Protein AF-A0AA89BGB0-F1 (afdb_monomer_lite)

Structure (mmCIF, N/CA/C/O backbone):
data_AF-A0AA89BGB0-F1
#
_entry.id   AF-A0AA89BGB0-F1
#
loop_
_atom_site.group_PDB
_atom_site.id
_atom_site.type_symbol
_atom_site.label_atom_id
_atom_site.label_alt_id
_atom_site.label_comp_id
_atom_site.label_asym_id
_atom_site.label_entity_id
_atom_site.label_seq_id
_atom_site.pdbx_PDB_ins_code
_atom_site.Cartn_x
_atom_site.Cartn_y
_atom_site.Cartn_z
_atom_site.occupancy
_atom_site.B_iso_or_equiv
_atom_site.auth_seq_id
_atom_site.auth_comp_id
_atom_site.auth_asym_id
_atom_site.auth_atom_id
_atom_site.pdbx_PDB_model_num
ATOM 1 N N . MET A 1 1 ? 16.814 -23.575 40.409 1.00 36.62 1 MET A N 1
ATOM 2 C CA . MET A 1 1 ? 17.339 -22.661 39.381 1.00 36.62 1 MET A CA 1
ATOM 3 C C . MET A 1 1 ? 16.180 -22.384 38.459 1.00 36.62 1 MET A C 1
ATOM 5 O O . MET A 1 1 ? 15.680 -23.303 37.830 1.00 36.62 1 MET A O 1
ATOM 9 N N . ASP A 1 2 ? 15.663 -21.173 38.587 1.00 38.09 2 ASP A N 1
ATOM 10 C CA . ASP A 1 2 ? 14.490 -20.655 37.899 1.00 38.09 2 ASP A CA 1
ATOM 11 C C . ASP A 1 2 ? 14.838 -20.385 36.427 1.00 38.09 2 ASP A C 1
ATOM 13 O O . ASP A 1 2 ? 15.945 -19.940 36.119 1.00 38.09 2 ASP A O 1
ATOM 17 N N . SER A 1 3 ? 13.935 -20.720 35.515 1.00 44.78 3 SER A N 1
ATOM 18 C CA . SER A 1 3 ? 14.054 -20.435 34.084 1.00 44.78 3 SER A CA 1
ATOM 19 C C . SER A 1 3 ? 12.699 -19.916 33.635 1.00 44.78 3 SER A C 1
ATOM 21 O O . SER A 1 3 ? 11.766 -20.678 33.391 1.00 44.78 3 SER A O 1
ATOM 23 N N . THR A 1 4 ? 12.597 -18.595 33.608 1.00 42.09 4 THR A N 1
ATOM 24 C CA . THR A 1 4 ? 11.435 -17.826 33.173 1.00 42.09 4 THR A CA 1
ATOM 25 C C . THR A 1 4 ? 11.025 -18.166 31.729 1.00 42.09 4 THR A C 1
ATOM 27 O O . THR A 1 4 ? 11.890 -18.457 30.897 1.00 42.09 4 THR A O 1
ATOM 30 N N . PRO A 1 5 ? 9.725 -18.096 31.377 1.00 46.19 5 PRO A N 1
ATOM 31 C CA . PRO A 1 5 ? 9.274 -18.256 29.998 1.00 46.19 5 PRO A CA 1
ATOM 32 C C . PRO A 1 5 ? 9.685 -17.031 29.173 1.00 46.19 5 PRO A C 1
ATOM 34 O O . PRO A 1 5 ? 9.533 -15.893 29.620 1.00 46.19 5 PRO A O 1
ATOM 37 N N . GLN A 1 6 ? 10.180 -17.247 27.953 1.00 45.41 6 GLN A N 1
ATOM 38 C CA . GLN A 1 6 ? 10.399 -16.164 26.996 1.00 45.41 6 GLN A CA 1
ATOM 39 C C . GLN A 1 6 ? 9.055 -15.506 26.648 1.00 45.41 6 GLN A C 1
ATOM 41 O O . GLN A 1 6 ? 8.225 -16.094 25.955 1.00 45.41 6 GLN A O 1
ATOM 46 N N . ASN A 1 7 ? 8.848 -14.271 27.109 1.00 45.69 7 ASN A N 1
ATOM 47 C CA . ASN A 1 7 ? 7.780 -13.399 26.629 1.00 45.69 7 ASN A CA 1
ATOM 48 C C . ASN A 1 7 ? 8.077 -13.005 25.173 1.00 45.69 7 ASN A C 1
ATOM 50 O O . ASN A 1 7 ? 8.784 -12.033 24.909 1.00 45.69 7 ASN A O 1
ATOM 54 N N . GLY A 1 8 ? 7.561 -13.783 24.222 1.00 47.78 8 GLY A N 1
ATOM 55 C CA . GLY A 1 8 ? 7.624 -13.487 22.793 1.00 47.78 8 GLY A CA 1
ATOM 56 C C . GLY A 1 8 ? 6.664 -12.359 22.422 1.00 47.78 8 GLY A C 1
ATOM 57 O O . GLY A 1 8 ? 5.575 -12.614 21.919 1.00 47.78 8 GLY A O 1
ATOM 58 N N . HIS A 1 9 ? 7.043 -11.110 22.686 1.00 55.38 9 HIS A N 1
ATOM 59 C CA . HIS A 1 9 ? 6.305 -9.959 22.172 1.00 55.38 9 HIS A CA 1
ATOM 60 C C . HIS A 1 9 ? 6.579 -9.828 20.670 1.00 55.38 9 HIS A C 1
ATOM 62 O O . HIS A 1 9 ? 7.648 -9.382 20.258 1.00 55.38 9 HIS A O 1
ATOM 68 N N . THR A 1 10 ? 5.626 -10.251 19.841 1.00 76.62 10 THR A N 1
ATOM 69 C CA . THR A 1 10 ? 5.647 -9.971 18.404 1.00 76.62 10 THR A CA 1
ATOM 70 C C . THR A 1 10 ? 5.405 -8.479 18.172 1.00 76.62 10 THR A C 1
ATOM 72 O O . THR A 1 10 ? 4.618 -7.848 18.881 1.00 76.62 10 THR A O 1
ATOM 75 N N . SER A 1 11 ? 6.105 -7.892 17.194 1.00 84.81 11 SER A N 1
ATOM 76 C CA . SER A 1 11 ? 5.889 -6.492 16.809 1.00 84.81 11 SER A CA 1
ATOM 77 C C . SER A 1 11 ? 4.422 -6.285 16.416 1.00 84.81 11 SER A C 1
ATOM 79 O O . SER A 1 11 ? 3.902 -7.070 15.612 1.00 84.81 11 SER A O 1
ATOM 81 N N . PRO A 1 12 ? 3.745 -5.236 16.922 1.00 87.44 12 PRO A N 1
ATOM 82 C CA . PRO A 1 12 ? 2.394 -4.923 16.477 1.00 87.44 12 PRO A CA 1
ATOM 83 C C . PRO A 1 12 ? 2.394 -4.438 15.019 1.00 87.44 12 PRO A C 1
ATOM 85 O O . PRO A 1 12 ? 1.366 -4.515 14.356 1.00 87.44 12 PRO A O 1
ATOM 88 N N . HIS A 1 13 ? 3.529 -3.969 14.494 1.00 86.81 13 HIS A N 1
ATOM 89 C CA . HIS A 1 13 ? 3.673 -3.491 13.120 1.00 86.81 13 HIS A CA 1
ATOM 90 C C . HIS A 1 13 ? 3.900 -4.653 12.150 1.00 86.81 13 HIS A C 1
ATOM 92 O O . HIS A 1 13 ? 4.639 -5.591 12.454 1.00 86.81 13 HIS A O 1
ATOM 98 N N . TRP A 1 14 ? 3.274 -4.573 10.978 1.00 87.81 14 TRP A N 1
ATOM 99 C CA . TRP A 1 14 ? 3.558 -5.470 9.864 1.00 87.81 14 TRP A CA 1
ATOM 100 C C . TRP A 1 14 ? 4.683 -4.872 9.022 1.00 87.81 14 TRP A C 1
ATOM 102 O O . TRP A 1 14 ? 4.581 -3.722 8.594 1.00 87.81 14 TRP A O 1
ATOM 112 N N . GLU A 1 15 ? 5.724 -5.657 8.762 1.00 88.31 15 GLU A N 1
ATOM 113 C CA . GLU A 1 15 ? 6.803 -5.271 7.855 1.00 88.31 15 GLU A CA 1
ATOM 114 C C . GLU A 1 15 ? 6.530 -5.800 6.450 1.00 88.31 15 GLU A C 1
ATOM 116 O O . GLU A 1 15 ? 6.260 -6.989 6.257 1.00 88.31 15 GLU A O 1
ATOM 121 N N . GLY A 1 16 ? 6.605 -4.905 5.467 1.00 84.50 16 GLY A N 1
ATOM 122 C CA . GLY A 1 16 ? 6.402 -5.234 4.067 1.00 84.50 16 GLY A CA 1
ATOM 123 C C . GLY A 1 16 ? 7.446 -6.225 3.564 1.00 84.50 16 GLY A C 1
ATOM 124 O O . GLY A 1 16 ? 8.643 -6.076 3.803 1.00 84.50 16 GLY A O 1
ATOM 125 N N . ASN A 1 17 ? 6.995 -7.237 2.826 1.00 85.50 17 ASN A N 1
ATOM 126 C CA . ASN A 1 17 ? 7.870 -8.201 2.178 1.00 85.50 17 ASN A CA 1
ATOM 127 C C . ASN A 1 17 ? 7.862 -8.003 0.655 1.00 85.50 17 ASN A C 1
ATOM 129 O O . ASN A 1 17 ? 6.919 -8.386 -0.041 1.00 85.50 17 ASN A O 1
ATOM 133 N N . CYS A 1 18 ? 8.952 -7.447 0.124 1.00 81.94 18 CYS A N 1
ATOM 134 C CA . CYS A 1 18 ? 9.102 -7.191 -1.308 1.00 81.94 18 CYS A CA 1
ATOM 135 C C . CYS A 1 18 ? 9.095 -8.462 -2.171 1.00 81.94 18 CYS A C 1
ATOM 137 O O . CYS A 1 18 ? 8.863 -8.352 -3.370 1.00 81.94 18 CYS A O 1
ATOM 139 N N . SER A 1 19 ? 9.271 -9.667 -1.607 1.00 86.25 19 SER A N 1
ATOM 140 C CA . SER A 1 19 ? 9.177 -10.921 -2.375 1.00 86.25 19 SER A CA 1
ATOM 141 C C . SER A 1 19 ? 7.776 -11.184 -2.937 1.00 86.25 19 SER A C 1
ATOM 143 O O . SER A 1 19 ? 7.605 -12.070 -3.769 1.00 86.25 19 SER A O 1
ATOM 145 N N . TYR A 1 20 ? 6.762 -10.455 -2.462 1.00 81.62 20 TYR A N 1
ATOM 146 C CA . TYR A 1 20 ? 5.414 -10.492 -3.023 1.00 81.62 20 TYR A CA 1
ATOM 147 C C . TYR A 1 20 ? 5.264 -9.631 -4.289 1.00 81.62 20 TYR A C 1
ATOM 149 O O . TYR A 1 20 ? 4.281 -9.794 -5.014 1.00 81.62 20 TYR A O 1
ATOM 157 N N . ILE A 1 21 ? 6.207 -8.723 -4.561 1.00 84.81 21 ILE A N 1
ATOM 158 C CA . ILE A 1 21 ? 6.224 -7.917 -5.783 1.00 84.81 21 ILE A CA 1
ATOM 159 C C . ILE A 1 21 ? 6.737 -8.800 -6.920 1.00 84.81 21 ILE A C 1
ATOM 161 O O . ILE A 1 21 ? 7.766 -9.461 -6.800 1.00 84.81 21 ILE A O 1
ATOM 165 N N . LYS A 1 22 ? 5.993 -8.817 -8.023 1.00 84.69 22 LYS A N 1
ATOM 166 C CA . LYS A 1 22 ? 6.365 -9.530 -9.248 1.00 84.69 22 LYS A CA 1
ATOM 167 C C . LYS A 1 22 ? 6.836 -8.531 -10.297 1.00 84.69 22 LYS A C 1
ATOM 169 O O . LYS A 1 22 ? 6.496 -7.350 -10.213 1.00 84.69 22 LYS A O 1
ATOM 174 N N . ASP A 1 23 ? 7.569 -9.027 -11.290 1.00 80.19 23 ASP A N 1
ATOM 175 C CA . ASP A 1 23 ? 7.951 -8.238 -12.460 1.00 80.19 23 ASP A CA 1
ATOM 176 C C . ASP A 1 23 ? 6.724 -7.601 -13.123 1.00 80.19 23 ASP A C 1
ATOM 178 O O . ASP A 1 23 ? 5.601 -8.117 -13.031 1.00 80.19 23 ASP A O 1
ATOM 182 N N . SER A 1 24 ? 6.944 -6.467 -13.790 1.00 83.62 24 SER A N 1
ATOM 183 C CA . SER A 1 24 ? 5.881 -5.779 -14.515 1.00 83.62 24 SER A CA 1
ATOM 184 C C . SER A 1 24 ? 5.243 -6.707 -15.542 1.00 83.62 24 SER A C 1
ATOM 186 O O . SER A 1 24 ? 5.931 -7.479 -16.213 1.00 83.62 24 SER A O 1
ATOM 188 N N . ASP A 1 25 ? 3.925 -6.607 -15.683 1.00 83.38 25 ASP A N 1
ATOM 189 C CA . ASP A 1 25 ? 3.209 -7.388 -16.682 1.00 83.38 25 ASP A CA 1
ATOM 190 C C . ASP A 1 25 ? 3.538 -6.919 -18.112 1.00 83.38 25 ASP A C 1
ATOM 192 O O . ASP A 1 25 ? 4.273 -5.954 -18.329 1.00 83.38 25 ASP A O 1
ATOM 196 N N . ALA A 1 26 ? 2.982 -7.603 -19.115 1.00 83.38 26 ALA A N 1
ATOM 197 C CA . ALA A 1 26 ? 3.228 -7.282 -20.522 1.00 83.38 26 ALA A CA 1
ATOM 198 C C . ALA A 1 26 ? 2.827 -5.843 -20.915 1.00 83.38 26 ALA A C 1
ATOM 200 O O . ALA A 1 26 ? 3.266 -5.359 -21.955 1.00 83.38 26 ALA A O 1
ATOM 201 N N . SER A 1 27 ? 2.004 -5.164 -20.106 1.00 84.62 27 SER A N 1
ATOM 202 C CA . SER A 1 27 ? 1.625 -3.764 -20.317 1.00 84.62 27 SER A CA 1
ATOM 203 C C . SER A 1 27 ? 2.598 -2.768 -19.676 1.00 84.62 27 SER A C 1
ATOM 205 O O . SER A 1 27 ? 2.440 -1.565 -19.855 1.00 84.62 27 SER A O 1
ATOM 207 N N . GLY A 1 28 ? 3.609 -3.251 -18.945 1.00 84.44 28 GLY A N 1
ATOM 208 C CA . GLY A 1 28 ? 4.528 -2.434 -18.154 1.00 84.44 28 GLY A CA 1
ATOM 209 C C . GLY A 1 28 ? 3.959 -2.030 -16.791 1.00 84.44 28 GLY A C 1
ATOM 210 O O . GLY A 1 28 ? 4.628 -1.323 -16.039 1.00 84.44 28 GLY A O 1
ATOM 211 N N . SER A 1 29 ? 2.748 -2.478 -16.444 1.00 86.25 29 SER A N 1
ATOM 212 C CA . SER A 1 29 ? 2.140 -2.202 -15.146 1.00 86.25 29 SER A CA 1
ATOM 213 C C . SER A 1 29 ? 2.745 -3.078 -14.052 1.00 86.25 29 SER A C 1
ATOM 215 O O . SER A 1 29 ? 2.911 -4.289 -14.206 1.00 86.25 29 SER A O 1
ATOM 217 N N . CYS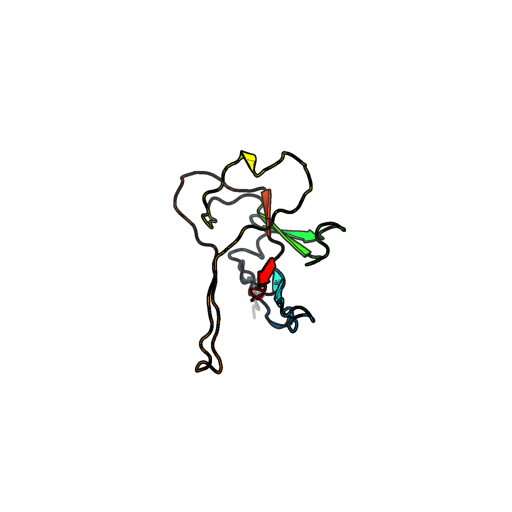 A 1 30 ? 3.031 -2.462 -12.908 1.00 86.31 30 CYS A N 1
ATOM 218 C CA . CYS A 1 30 ? 3.550 -3.123 -11.717 1.00 86.31 30 CYS A CA 1
ATOM 219 C C . CYS A 1 30 ? 2.490 -3.139 -10.608 1.00 86.31 30 CYS A C 1
ATOM 221 O O . CYS A 1 30 ? 1.746 -2.171 -10.418 1.00 86.31 30 CYS A O 1
ATOM 223 N N . ARG A 1 31 ? 2.417 -4.252 -9.872 1.00 87.31 31 ARG A N 1
ATOM 224 C CA . ARG A 1 31 ? 1.490 -4.449 -8.751 1.00 87.31 31 ARG A CA 1
ATOM 225 C C . ARG A 1 31 ? 2.272 -4.699 -7.471 1.00 87.31 31 ARG A C 1
ATOM 227 O O . ARG A 1 31 ? 3.079 -5.621 -7.399 1.00 87.31 31 ARG A O 1
ATOM 234 N N . ILE A 1 32 ? 1.965 -3.911 -6.451 1.00 88.75 32 ILE A N 1
ATOM 235 C CA . ILE A 1 32 ? 2.545 -4.010 -5.116 1.00 88.75 32 ILE A CA 1
ATOM 236 C C . ILE A 1 32 ? 1.416 -4.452 -4.176 1.00 88.75 32 ILE A C 1
ATOM 238 O O . ILE A 1 32 ? 0.582 -3.62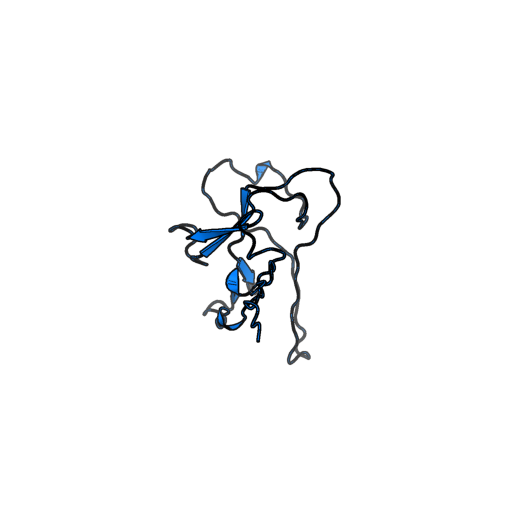5 -3.802 1.00 88.75 32 ILE A O 1
ATOM 242 N N . PRO A 1 33 ? 1.307 -5.750 -3.846 1.00 88.81 33 PRO A N 1
ATOM 243 C CA . PRO A 1 33 ? 0.243 -6.240 -2.974 1.00 88.81 33 PRO A CA 1
ATOM 244 C C . PRO A 1 33 ? 0.417 -5.722 -1.548 1.00 88.81 33 PRO A C 1
ATOM 246 O O . PRO A 1 33 ? 1.528 -5.412 -1.125 1.00 88.81 33 PRO A O 1
ATOM 249 N N . VAL A 1 34 ? -0.669 -5.696 -0.774 1.00 88.56 34 VAL A N 1
ATOM 250 C CA . VAL A 1 34 ? -0.663 -5.213 0.618 1.00 88.56 34 VAL A CA 1
ATOM 251 C C . VAL A 1 34 ? 0.399 -5.885 1.508 1.00 88.56 34 VAL A C 1
ATOM 253 O O . VAL A 1 34 ? 0.955 -5.239 2.389 1.00 88.56 34 VAL A O 1
ATOM 256 N N . ARG A 1 35 ? 0.770 -7.145 1.240 1.00 89.50 35 ARG A N 1
ATOM 257 C CA . ARG A 1 35 ? 1.844 -7.864 1.956 1.00 89.50 35 ARG A CA 1
ATOM 258 C C . ARG A 1 35 ? 3.240 -7.292 1.721 1.00 89.50 35 ARG A C 1
ATOM 260 O O . ARG A 1 35 ? 4.116 -7.493 2.557 1.00 89.50 35 ARG A O 1
ATOM 267 N N . ALA A 1 36 ? 3.443 -6.584 0.614 1.00 89.12 36 ALA A N 1
ATOM 268 C CA . ALA A 1 36 ? 4.687 -5.890 0.307 1.00 89.12 36 ALA A CA 1
ATOM 269 C C . ALA A 1 36 ? 4.775 -4.498 0.954 1.00 89.12 36 ALA A C 1
ATOM 271 O O . ALA A 1 36 ? 5.817 -3.858 0.862 1.00 89.12 36 ALA A O 1
ATOM 272 N N . LEU A 1 37 ? 3.712 -4.027 1.611 1.00 88.81 37 LEU A N 1
ATOM 273 C CA . LEU A 1 37 ? 3.667 -2.725 2.273 1.00 88.81 37 LEU A CA 1
ATOM 274 C C . LEU A 1 37 ? 3.923 -2.891 3.771 1.00 88.81 37 LEU A C 1
ATOM 276 O O . LEU A 1 37 ? 3.386 -3.817 4.373 1.00 88.81 37 LEU A O 1
ATOM 280 N N . SER A 1 38 ? 4.692 -1.990 4.385 1.00 87.88 38 SER A N 1
ATOM 281 C CA . SER A 1 38 ? 4.757 -1.903 5.850 1.00 87.88 38 SER A CA 1
ATOM 282 C C . SER A 1 38 ? 3.518 -1.180 6.379 1.00 87.88 38 SER A C 1
ATOM 284 O O . SER A 1 38 ? 3.106 -0.152 5.840 1.00 87.88 38 SER A O 1
ATOM 286 N N . ILE A 1 39 ? 2.903 -1.728 7.428 1.00 87.38 39 ILE A N 1
ATOM 287 C CA . ILE A 1 39 ? 1.649 -1.228 7.997 1.00 87.38 39 ILE A CA 1
ATOM 288 C C . ILE A 1 39 ? 1.818 -1.060 9.500 1.00 87.38 39 ILE A C 1
ATOM 290 O O . ILE A 1 39 ? 2.021 -2.024 10.250 1.00 87.38 39 ILE A O 1
ATOM 294 N N . THR A 1 40 ? 1.664 0.178 9.956 1.00 85.44 40 THR A N 1
ATOM 295 C CA . THR A 1 40 ? 1.657 0.499 11.379 1.00 85.44 40 THR A CA 1
ATOM 296 C C . THR A 1 40 ? 0.523 -0.239 12.077 1.00 85.44 40 THR A C 1
ATOM 298 O O . THR A 1 40 ? -0.637 -0.148 11.676 1.00 85.44 40 THR A O 1
ATOM 301 N N . TRP A 1 41 ? 0.882 -0.994 13.114 1.00 87.25 41 TRP A N 1
ATOM 302 C CA . TRP A 1 41 ? -0.024 -1.880 13.843 1.00 87.25 41 TRP A CA 1
ATOM 303 C C . TRP A 1 41 ? -0.719 -2.954 12.985 1.00 87.25 41 TRP A C 1
ATOM 305 O O . TRP A 1 41 ? -1.739 -3.495 13.395 1.00 87.25 41 TRP A O 1
ATOM 315 N N . GLY A 1 42 ? -0.184 -3.296 11.805 1.00 85.25 42 GLY A N 1
ATOM 316 C CA . GLY A 1 42 ? -0.801 -4.259 10.881 1.00 85.25 42 GLY A CA 1
ATOM 317 C C . GLY A 1 42 ? -0.946 -5.696 11.411 1.00 85.25 42 GLY A C 1
ATOM 318 O O . GLY A 1 42 ? -1.716 -6.473 10.846 1.00 85.25 42 GLY A O 1
ATOM 319 N N . ASN A 1 43 ? -0.244 -6.053 12.493 1.00 88.69 43 ASN A N 1
ATOM 320 C CA . ASN A 1 43 ? -0.414 -7.330 13.200 1.00 88.69 43 ASN A CA 1
ATOM 321 C C . ASN A 1 43 ? -1.429 -7.253 14.345 1.00 88.69 43 ASN A C 1
ATOM 323 O O . ASN A 1 43 ? -1.723 -8.274 14.965 1.00 88.69 43 ASN A O 1
ATOM 327 N N . ASP A 1 44 ? -1.935 -6.063 14.663 1.00 88.31 44 ASP A N 1
ATOM 328 C CA . ASP A 1 44 ? -2.860 -5.851 15.763 1.00 88.31 44 ASP A CA 1
ATOM 329 C C . ASP A 1 44 ? -4.315 -5.911 15.260 1.00 88.31 44 ASP A C 1
ATOM 331 O O . ASP A 1 44 ? -4.790 -4.972 14.605 1.00 88.31 44 ASP A O 1
ATOM 335 N N . PRO A 1 45 ? -5.057 -6.989 15.585 1.00 88.06 45 PRO A N 1
ATOM 336 C CA . PRO A 1 45 ? -6.416 -7.196 15.096 1.00 88.06 45 PRO A CA 1
ATOM 337 C C . PRO A 1 45 ? -7.418 -6.157 15.611 1.00 88.06 45 PRO A C 1
ATOM 339 O O . PRO A 1 45 ? -8.535 -6.088 15.105 1.00 88.06 45 PRO A O 1
ATOM 342 N N . ARG A 1 46 ? -7.042 -5.339 16.606 1.00 86.12 46 ARG A N 1
ATOM 343 C CA . ARG A 1 46 ? -7.867 -4.215 17.071 1.00 86.12 46 ARG A CA 1
ATOM 344 C C . ARG A 1 46 ? -7.983 -3.115 16.017 1.00 86.12 46 ARG A C 1
ATOM 346 O O . ARG A 1 46 ? -8.986 -2.409 15.996 1.00 86.12 46 ARG A O 1
ATOM 353 N N . TYR A 1 47 ? -6.972 -2.973 15.161 1.00 83.81 47 TYR A N 1
ATOM 354 C CA . TYR A 1 47 ? -6.891 -1.906 14.163 1.00 83.81 47 TYR A CA 1
ATOM 355 C C . TYR A 1 47 ? -7.054 -2.437 12.741 1.00 83.81 47 TYR A C 1
ATOM 357 O O . TYR A 1 47 ? -7.766 -1.829 11.940 1.00 83.81 47 TYR A O 1
ATOM 365 N N . TRP A 1 48 ? -6.440 -3.584 12.440 1.00 87.75 48 TRP A N 1
ATOM 366 C CA . TRP A 1 48 ? -6.387 -4.146 11.095 1.00 87.75 48 TRP A CA 1
ATOM 367 C C . TRP A 1 48 ? -6.856 -5.592 11.063 1.00 87.75 48 TRP A C 1
ATOM 369 O O . TRP A 1 48 ? -6.414 -6.422 11.850 1.00 87.75 48 TRP A O 1
ATOM 379 N N . GLN A 1 49 ? -7.704 -5.920 10.096 1.00 90.00 49 GLN A N 1
ATOM 380 C CA . GLN A 1 49 ? -8.124 -7.289 9.836 1.00 90.00 49 GLN A CA 1
ATOM 381 C C . GLN A 1 49 ? -7.737 -7.687 8.416 1.00 90.00 49 GLN A C 1
ATOM 383 O O . GLN A 1 49 ? -8.208 -7.091 7.450 1.00 90.00 49 GLN A O 1
ATOM 388 N N . TRP A 1 50 ? -6.923 -8.729 8.279 1.00 89.81 50 TRP A N 1
ATOM 389 C CA . TRP A 1 50 ? -6.632 -9.326 6.978 1.00 89.81 50 TRP A CA 1
ATOM 390 C C . TRP A 1 50 ? -7.891 -9.968 6.396 1.00 89.81 50 TRP A C 1
ATOM 392 O O . TRP A 1 50 ? -8.608 -10.689 7.092 1.00 89.81 50 TRP A O 1
ATOM 402 N N . VAL A 1 51 ? -8.159 -9.694 5.122 1.00 89.19 51 VAL A N 1
ATOM 403 C CA . VAL A 1 51 ? -9.364 -10.142 4.422 1.00 89.19 51 VAL A CA 1
ATOM 404 C C . VAL A 1 51 ? -9.007 -10.744 3.069 1.00 89.19 51 VAL A C 1
ATOM 406 O O . VAL A 1 51 ? -8.158 -10.231 2.340 1.00 89.19 51 VAL A O 1
ATOM 409 N N . THR A 1 52 ? -9.689 -11.826 2.708 1.00 87.75 52 THR A N 1
ATOM 410 C CA . THR A 1 52 ? -9.662 -12.355 1.343 1.00 87.75 52 THR A CA 1
ATOM 411 C C . THR A 1 52 ? -10.577 -11.509 0.470 1.00 87.75 52 THR A C 1
ATOM 413 O O . THR A 1 52 ? -11.718 -11.233 0.846 1.00 87.75 52 THR A O 1
ATOM 416 N N . LEU A 1 53 ? -10.085 -11.087 -0.691 1.00 83.38 53 LEU A N 1
ATOM 417 C CA . LEU A 1 53 ? -10.866 -10.296 -1.635 1.00 83.38 53 LEU A CA 1
ATOM 418 C C . LEU A 1 53 ? -11.508 -11.230 -2.672 1.00 83.38 53 LEU A C 1
ATOM 420 O O . LEU A 1 53 ? -10.851 -12.135 -3.180 1.00 83.38 53 LEU A O 1
ATOM 424 N N . GLY A 1 54 ? -12.799 -11.028 -2.958 1.00 75.31 54 GLY A N 1
ATOM 425 C CA . GLY A 1 54 ? -13.561 -11.826 -3.930 1.00 75.31 54 GLY A CA 1
ATOM 426 C C . GLY A 1 54 ? -13.198 -11.542 -5.396 1.00 75.31 54 GLY A C 1
ATOM 427 O O . GLY A 1 54 ? -12.215 -10.857 -5.679 1.00 75.31 54 GLY A O 1
ATOM 428 N N . GLU A 1 55 ? -14.022 -12.032 -6.333 1.00 60.97 55 GLU A N 1
ATOM 429 C CA . GLU A 1 55 ? -13.789 -11.954 -7.792 1.00 60.97 55 GLU A CA 1
ATOM 430 C C . GLU A 1 55 ? -13.536 -10.521 -8.316 1.00 60.97 55 GLU A C 1
ATOM 432 O O . GLU A 1 55 ? -12.722 -10.312 -9.216 1.00 60.97 55 GLU A O 1
ATOM 437 N N . ASP A 1 56 ? -14.119 -9.507 -7.676 1.00 58.25 56 ASP A N 1
ATOM 438 C CA . ASP A 1 56 ? -13.917 -8.100 -8.041 1.00 58.25 56 ASP A CA 1
ATOM 439 C C . ASP A 1 56 ? -12.597 -7.502 -7.497 1.00 58.25 56 ASP A C 1
ATOM 441 O O . ASP A 1 56 ? -12.139 -6.468 -7.976 1.00 58.25 56 ASP A O 1
ATOM 445 N N . GLY A 1 57 ? -11.956 -8.148 -6.511 1.00 55.94 57 GLY A N 1
ATOM 446 C CA . GLY A 1 57 ? -10.651 -7.779 -5.927 1.00 55.94 57 GLY A CA 1
ATOM 447 C C . GLY A 1 57 ? -9.484 -8.662 -6.398 1.00 55.94 57 GLY A C 1
ATOM 448 O O . GLY A 1 57 ? -8.390 -8.643 -5.824 1.00 55.94 57 GLY A O 1
ATOM 449 N N . THR A 1 58 ? -9.720 -9.434 -7.459 1.00 56.62 58 THR A N 1
ATOM 450 C CA . THR A 1 58 ? -8.842 -10.472 -8.033 1.00 56.62 58 THR A CA 1
ATOM 451 C C . THR A 1 58 ? -7.439 -10.026 -8.404 1.00 56.62 58 THR A C 1
ATOM 453 O O . THR A 1 58 ? -6.546 -10.863 -8.501 1.00 56.62 58 THR A O 1
ATOM 456 N N . GLN A 1 59 ? -7.204 -8.727 -8.589 1.00 68.62 59 GLN A N 1
ATOM 457 C CA . GLN A 1 59 ? -5.868 -8.240 -8.939 1.00 68.62 59 GLN A CA 1
ATOM 458 C C . GLN A 1 59 ? -4.859 -8.406 -7.795 1.00 68.62 59 GLN A C 1
ATOM 460 O O . GLN A 1 59 ? -3.660 -8.479 -8.063 1.00 68.62 59 GLN A O 1
ATOM 465 N N . PHE A 1 60 ? -5.334 -8.492 -6.548 1.00 78.00 60 PHE A N 1
ATOM 466 C CA . PHE A 1 60 ? -4.489 -8.671 -5.365 1.00 78.00 60 PHE A CA 1
ATOM 467 C C . PHE A 1 60 ? -4.855 -9.912 -4.540 1.00 78.00 60 PHE A C 1
ATOM 469 O O . PHE A 1 60 ? -3.976 -10.463 -3.884 1.00 78.00 60 PHE A O 1
ATOM 476 N N . GLY A 1 61 ? -6.113 -10.378 -4.580 1.00 81.88 61 GLY A N 1
ATOM 477 C CA . GLY A 1 61 ? -6.590 -11.596 -3.895 1.00 81.88 61 GLY A CA 1
ATOM 478 C C . GLY A 1 61 ? -6.674 -11.495 -2.364 1.00 81.88 61 GLY A C 1
ATOM 479 O O . GLY A 1 61 ? -7.502 -12.150 -1.734 1.00 81.88 61 GLY A O 1
ATOM 480 N N . GLU A 1 62 ? -5.876 -10.622 -1.762 1.00 87.19 62 GLU A N 1
ATOM 481 C CA . GLU A 1 62 ? -5.852 -10.334 -0.336 1.00 87.19 62 GLU A CA 1
ATOM 482 C C . GLU A 1 62 ? -5.796 -8.820 -0.109 1.00 87.19 62 GLU A C 1
ATOM 484 O O . GLU A 1 62 ? -5.243 -8.066 -0.912 1.00 87.19 62 GLU A O 1
ATOM 489 N N . GLY A 1 63 ? -6.392 -8.379 0.992 1.00 87.50 63 GLY A N 1
ATOM 490 C CA . GLY A 1 63 ? -6.352 -7.008 1.464 1.00 87.50 63 GLY A CA 1
ATOM 491 C C . GLY A 1 63 ? -6.304 -6.957 2.985 1.00 87.50 63 GLY A C 1
ATOM 492 O O . GLY A 1 63 ? -6.329 -7.978 3.675 1.00 87.50 63 GLY A O 1
ATOM 493 N N . THR A 1 64 ? -6.283 -5.747 3.520 1.00 86.75 64 THR A N 1
ATOM 494 C CA . THR A 1 64 ? -6.456 -5.496 4.950 1.00 86.75 64 THR A CA 1
ATOM 495 C C . THR A 1 64 ? -7.516 -4.426 5.160 1.00 86.75 64 THR A C 1
ATOM 497 O O . THR A 1 64 ? -7.555 -3.413 4.456 1.00 86.75 64 THR A O 1
ATOM 500 N N . MET A 1 65 ? -8.428 -4.687 6.088 1.00 85.81 65 MET A N 1
ATOM 501 C CA . MET A 1 65 ? -9.530 -3.812 6.447 1.00 85.81 65 MET A CA 1
ATOM 502 C C . MET A 1 65 ? -9.191 -3.062 7.726 1.00 85.81 65 MET A C 1
ATOM 504 O O . MET A 1 65 ? -8.879 -3.663 8.754 1.00 85.81 65 MET A O 1
ATOM 508 N N . LEU A 1 66 ? -9.318 -1.744 7.662 1.00 83.50 66 LEU A N 1
ATOM 509 C CA . LEU A 1 66 ? -9.218 -0.869 8.812 1.00 83.50 66 LEU A CA 1
ATOM 510 C C . LEU A 1 66 ? -10.506 -0.958 9.636 1.00 83.50 66 LEU A C 1
ATOM 512 O O . LEU A 1 66 ? -11.560 -0.503 9.183 1.00 83.50 66 LEU A O 1
ATOM 516 N N . GLN A 1 67 ? -10.422 -1.533 10.835 1.00 79.44 67 GLN A N 1
ATOM 517 C CA . GLN A 1 67 ? -11.570 -1.705 11.727 1.00 79.44 67 GLN A CA 1
ATOM 518 C C . GLN A 1 67 ? -11.974 -0.356 12.323 1.00 79.44 67 GLN A C 1
ATOM 520 O O . GLN A 1 67 ? -12.979 0.234 11.926 1.00 79.44 67 GLN A O 1
ATOM 525 N N . GLN A 1 68 ? -11.157 0.166 13.236 1.00 63.88 68 GLN A N 1
ATOM 526 C CA . GLN A 1 68 ? -11.337 1.475 13.852 1.00 63.88 68 GLN A CA 1
ATOM 527 C C . GLN A 1 68 ? -9.974 2.012 14.268 1.00 63.88 68 GLN A C 1
ATOM 529 O O . GLN A 1 68 ? -9.265 1.367 15.035 1.00 63.88 68 GLN A O 1
ATOM 534 N N . VAL A 1 69 ? -9.616 3.204 13.802 1.00 62.16 69 VAL A N 1
ATOM 535 C CA . VAL A 1 69 ? -8.430 3.918 14.287 1.00 62.16 69 VAL A CA 1
ATOM 536 C C . VAL A 1 69 ? -8.752 5.390 14.492 1.00 62.16 69 VAL A C 1
ATOM 538 O O . VAL A 1 69 ? -9.560 5.981 13.771 1.00 62.16 69 VAL A O 1
ATOM 541 N N . ASN A 1 70 ? -8.059 5.986 15.456 1.00 52.06 70 ASN A N 1
ATOM 542 C CA . ASN A 1 70 ? -7.945 7.437 15.576 1.00 52.06 70 ASN A CA 1
ATOM 543 C C . ASN A 1 70 ? -6.870 8.022 14.652 1.00 52.06 70 ASN A C 1
ATOM 545 O O . ASN A 1 70 ? -6.691 9.229 14.657 1.00 52.06 70 ASN A O 1
ATOM 549 N N . TRP A 1 71 ? -6.160 7.187 13.879 1.00 55.59 71 TRP A N 1
ATOM 550 C CA . TRP A 1 71 ? -4.971 7.599 13.135 1.00 55.59 71 TRP A CA 1
ATOM 551 C C . TRP A 1 71 ? -4.825 6.884 11.770 1.00 55.59 71 TRP A C 1
ATOM 553 O O . TRP A 1 71 ? -4.528 5.692 11.749 1.00 55.59 71 TRP A O 1
ATOM 563 N N . ILE A 1 72 ? -5.047 7.595 10.642 1.00 46.25 72 ILE A N 1
ATOM 564 C CA . ILE A 1 72 ? -4.650 7.236 9.246 1.00 46.25 72 ILE A CA 1
ATOM 565 C C . ILE A 1 72 ? -4.885 8.430 8.272 1.00 46.25 72 ILE A C 1
ATOM 567 O O . ILE A 1 72 ? -5.896 9.120 8.440 1.00 46.25 72 ILE A O 1
ATOM 571 N N . GLU A 1 73 ? -4.072 8.686 7.222 1.00 48.03 73 GLU A N 1
ATOM 572 C CA . GLU A 1 73 ? -4.501 9.537 6.067 1.00 48.03 73 GLU A CA 1
ATOM 573 C C . GLU A 1 73 ? -3.719 9.385 4.732 1.00 48.03 73 GLU A C 1
ATOM 575 O O . GLU A 1 73 ? -2.527 9.158 4.707 1.00 48.03 73 GLU A O 1
ATOM 580 N N . VAL A 1 74 ? -4.415 9.566 3.598 1.00 40.44 74 VAL A N 1
ATOM 581 C CA . VAL A 1 74 ? -3.946 10.194 2.336 1.00 40.44 74 VAL A CA 1
ATOM 582 C C . VAL A 1 74 ? -5.035 11.181 1.913 1.00 40.44 74 VAL A C 1
ATOM 584 O O . VAL A 1 74 ? -6.217 10.849 2.037 1.00 40.44 74 VAL A O 1
ATOM 587 N N . THR A 1 75 ? -4.683 12.364 1.401 1.00 31.77 75 THR A N 1
ATOM 588 C CA . THR A 1 75 ? -5.651 13.363 0.915 1.00 31.77 75 THR A CA 1
ATOM 589 C C . THR A 1 75 ? -5.653 13.511 -0.607 1.00 31.77 75 THR A C 1
ATOM 591 O O . THR A 1 75 ? -4.625 13.668 -1.255 1.00 31.77 75 THR A O 1
ATOM 594 N N . GLY A 1 76 ? -6.864 13.526 -1.167 1.00 37.19 76 GLY A N 1
ATOM 595 C CA . GLY A 1 76 ? -7.185 13.920 -2.535 1.00 37.19 76 GLY A CA 1
ATOM 596 C C . GLY A 1 76 ? -8.609 14.475 -2.549 1.00 37.19 76 GLY A C 1
ATOM 597 O O . GLY A 1 76 ? -9.499 13.925 -1.898 1.00 37.19 76 GLY A O 1
ATOM 598 N N . LYS A 1 77 ? -8.836 15.604 -3.227 1.00 33.28 77 LYS A N 1
ATOM 599 C CA . LYS A 1 77 ? -10.154 16.251 -3.284 1.00 33.28 77 LYS A CA 1
ATOM 600 C C . LYS A 1 77 ? -10.836 15.844 -4.586 1.00 33.28 77 LYS A C 1
ATOM 602 O O . LYS A 1 77 ? -10.364 16.199 -5.661 1.00 33.28 77 LYS A O 1
ATOM 607 N N . MET A 1 78 ? -11.933 15.101 -4.484 1.00 41.94 78 MET A N 1
ATOM 608 C CA . MET A 1 78 ? -12.755 14.699 -5.627 1.00 41.94 78 MET A CA 1
ATOM 609 C C . MET A 1 78 ? -14.218 15.057 -5.382 1.00 41.94 78 MET A C 1
ATOM 611 O O . MET A 1 78 ? -14.669 15.117 -4.237 1.00 41.94 78 MET A O 1
ATOM 615 N N . ASP A 1 79 ? -14.958 15.299 -6.458 1.00 43.66 79 ASP A N 1
ATOM 616 C CA . ASP A 1 79 ? -16.396 15.524 -6.376 1.00 43.66 79 ASP A CA 1
ATOM 617 C C . ASP A 1 79 ? -17.113 14.209 -6.014 1.00 43.66 79 ASP A C 1
ATOM 619 O O . ASP A 1 79 ? -16.867 13.165 -6.623 1.00 43.66 79 ASP A O 1
ATOM 623 N N . LEU A 1 80 ? -18.004 14.246 -5.017 1.00 45.84 80 LEU A N 1
ATOM 624 C CA . LEU A 1 80 ? -18.782 13.081 -4.582 1.00 45.84 80 LEU A CA 1
ATOM 625 C C . LEU A 1 80 ? -19.734 12.564 -5.669 1.00 45.84 80 LEU A C 1
ATOM 627 O O . LEU A 1 80 ? -20.130 11.402 -5.616 1.00 45.84 80 LEU A O 1
ATOM 631 N N . SER A 1 81 ? -20.069 13.379 -6.672 1.00 54.34 81 SER A N 1
ATOM 632 C CA . SER A 1 81 ? -20.827 12.949 -7.853 1.00 54.34 81 SER A CA 1
ATOM 633 C C . SER A 1 81 ? -20.092 11.906 -8.707 1.00 54.34 81 SER A C 1
ATOM 635 O O . SER A 1 81 ? -20.737 11.191 -9.470 1.00 54.34 81 SER A O 1
ATOM 637 N N . LEU A 1 82 ? -18.771 11.749 -8.538 1.00 52.34 82 LEU A N 1
ATOM 638 C CA . LEU A 1 82 ? -17.978 10.689 -9.177 1.00 52.34 82 LEU A CA 1
ATOM 639 C C . LEU A 1 82 ? -18.156 9.320 -8.491 1.00 52.34 82 LEU A C 1
ATOM 641 O O . LEU A 1 82 ? -17.904 8.273 -9.097 1.00 52.34 82 LEU A O 1
ATOM 645 N N . PHE A 1 83 ? -18.625 9.305 -7.239 1.00 55.22 83 PHE A N 1
ATOM 646 C CA . PHE A 1 83 ? -19.129 8.095 -6.601 1.00 55.22 83 PHE A CA 1
ATOM 647 C C . PHE A 1 83 ? -20.587 7.893 -7.018 1.00 55.22 83 PHE A C 1
ATOM 649 O O . PHE A 1 83 ? -21.521 8.229 -6.289 1.00 55.22 83 PHE A O 1
ATOM 656 N N . GLU A 1 84 ? -20.809 7.268 -8.177 1.00 55.06 84 GLU A N 1
ATOM 657 C CA . GLU A 1 84 ? -22.049 6.509 -8.346 1.00 55.06 84 GLU A CA 1
ATOM 658 C C . GLU A 1 84 ? -22.169 5.565 -7.139 1.00 55.06 84 GLU A C 1
ATOM 660 O O . GLU A 1 84 ? -21.248 4.787 -6.871 1.00 55.06 84 GLU A O 1
ATOM 665 N N . LYS A 1 85 ? -23.289 5.634 -6.407 1.00 52.06 85 LYS A N 1
ATOM 666 C CA . LYS A 1 85 ? -23.610 4.750 -5.273 1.00 52.06 85 LYS A CA 1
ATOM 667 C C . LYS A 1 85 ? -23.912 3.330 -5.760 1.00 52.06 85 LYS A C 1
ATOM 669 O O . LYS A 1 85 ? -24.991 2.798 -5.518 1.00 52.06 85 LYS A O 1
ATOM 674 N N . ARG A 1 86 ? -22.978 2.721 -6.484 1.00 55.81 86 ARG A N 1
ATOM 675 C CA . ARG A 1 86 ? -22.990 1.291 -6.762 1.00 55.81 86 ARG A CA 1
ATOM 676 C C . ARG A 1 86 ? -22.239 0.624 -5.616 1.00 55.81 86 ARG A C 1
ATOM 678 O O . ARG A 1 86 ? -21.015 0.755 -5.557 1.00 55.81 86 ARG A O 1
ATOM 685 N N . PRO A 1 87 ? -22.943 -0.008 -4.662 1.00 57.97 87 PRO A N 1
ATOM 686 C CA . PRO A 1 87 ? -22.270 -0.797 -3.643 1.00 57.97 87 PRO A CA 1
ATOM 687 C C . PRO A 1 87 ? -21.413 -1.875 -4.321 1.00 57.97 87 PRO A C 1
ATOM 689 O O . PRO A 1 87 ? -21.770 -2.368 -5.390 1.00 57.97 87 PRO A O 1
ATOM 692 N N . ASN A 1 88 ? -20.295 -2.233 -3.687 1.00 60.97 88 ASN A N 1
ATOM 693 C CA . ASN A 1 88 ? -19.404 -3.326 -4.100 1.00 60.97 88 ASN A CA 1
ATOM 694 C C . ASN A 1 88 ? -18.599 -3.101 -5.396 1.00 60.97 88 ASN A C 1
ATOM 696 O O . ASN A 1 88 ? -18.149 -4.064 -6.002 1.00 60.97 88 ASN A O 1
ATOM 700 N N . VAL A 1 89 ? -18.370 -1.851 -5.819 1.00 69.62 89 VAL A N 1
ATOM 701 C CA . VAL A 1 89 ? -17.481 -1.548 -6.958 1.00 69.62 89 VAL A CA 1
ATOM 702 C C . VAL A 1 89 ? -16.171 -0.938 -6.465 1.00 69.62 89 VAL A C 1
ATOM 704 O O . VAL A 1 89 ? -16.182 0.105 -5.810 1.00 69.62 89 VAL A O 1
ATOM 707 N N . TRP A 1 90 ? -15.040 -1.553 -6.821 1.00 68.81 90 TRP A N 1
ATOM 708 C CA . TRP A 1 90 ? -13.710 -1.003 -6.554 1.00 68.81 90 TRP A CA 1
ATOM 709 C C . TRP A 1 90 ? -13.498 0.324 -7.284 1.00 68.81 90 TRP A C 1
ATOM 711 O O . TRP A 1 90 ? -13.868 0.486 -8.449 1.00 68.81 90 TRP A O 1
ATOM 721 N N . LYS A 1 91 ? -12.881 1.284 -6.593 1.00 67.56 91 LYS A N 1
ATOM 722 C CA . LYS A 1 91 ? -12.521 2.589 -7.151 1.00 67.56 91 LYS A CA 1
ATOM 723 C C . LYS A 1 91 ? -11.012 2.772 -7.046 1.00 67.56 91 LYS A C 1
ATOM 725 O O . LYS A 1 91 ? -10.461 2.713 -5.952 1.00 67.56 91 LYS A O 1
ATOM 730 N N . GLU A 1 92 ? -10.359 2.986 -8.185 1.00 73.62 92 GLU A N 1
ATOM 731 C CA . GLU A 1 92 ? -8.953 3.388 -8.237 1.00 73.62 92 GLU A CA 1
ATOM 732 C C . GLU A 1 92 ? -8.866 4.901 -7.967 1.00 73.62 92 GLU A C 1
ATOM 734 O O . GLU A 1 92 ? -9.556 5.692 -8.614 1.00 73.62 92 GLU A O 1
ATOM 739 N N . LEU A 1 93 ? -8.041 5.306 -6.999 1.00 70.81 93 LEU A N 1
ATOM 740 C CA . LEU A 1 93 ? -7.758 6.713 -6.708 1.00 70.81 93 LEU A CA 1
ATOM 741 C C . LEU A 1 93 ? -6.370 7.067 -7.266 1.00 70.81 93 LEU A C 1
ATOM 743 O O . LEU A 1 93 ? -5.396 6.416 -6.879 1.00 70.81 93 LEU A O 1
ATOM 747 N N . PRO A 1 94 ? -6.239 8.072 -8.153 1.00 75.62 94 PRO A N 1
ATOM 748 C CA . PRO A 1 94 ? -4.934 8.513 -8.637 1.00 75.62 94 PRO A CA 1
ATOM 749 C C . PRO A 1 94 ? -4.085 9.070 -7.485 1.00 75.62 94 PRO A C 1
ATOM 751 O O . PRO A 1 94 ? -4.446 10.076 -6.880 1.00 75.62 94 PRO A O 1
ATOM 754 N N . GLY A 1 95 ? -2.963 8.410 -7.183 1.00 74.12 95 GLY A N 1
ATOM 755 C CA . GLY A 1 95 ? -2.055 8.798 -6.093 1.00 74.12 95 GLY A CA 1
ATOM 756 C C . GLY A 1 95 ? -0.980 9.819 -6.481 1.00 74.12 95 GLY A C 1
ATOM 757 O O . GLY A 1 95 ? -0.333 10.380 -5.604 1.00 74.12 95 GLY A O 1
ATOM 758 N N . GLY A 1 96 ? -0.778 10.063 -7.779 1.00 77.56 96 GLY A N 1
ATOM 759 C CA . GLY A 1 96 ? 0.234 10.983 -8.295 1.00 77.56 96 GLY A CA 1
ATOM 760 C C . GLY A 1 96 ? 0.861 10.499 -9.600 1.00 77.56 96 GLY A C 1
ATOM 761 O O . GLY A 1 96 ? 0.507 9.445 -10.128 1.00 77.56 96 GLY A O 1
ATOM 762 N N . GLU A 1 97 ? 1.803 11.285 -10.108 1.00 82.56 97 GLU A N 1
ATOM 763 C CA . GLU A 1 97 ? 2.595 10.982 -11.296 1.00 82.56 97 GLU A CA 1
ATOM 764 C C . GLU A 1 97 ? 4.058 11.346 -11.037 1.00 82.56 97 GLU A C 1
ATOM 766 O O . GLU A 1 97 ? 4.350 12.344 -10.380 1.00 82.56 97 GLU A O 1
ATOM 771 N N . PHE A 1 98 ? 4.973 10.552 -11.585 1.00 79.06 98 PHE A N 1
ATOM 772 C CA . PHE A 1 98 ? 6.394 10.859 -11.615 1.00 79.06 98 PHE A CA 1
ATOM 773 C C . PHE A 1 98 ? 6.998 10.404 -12.948 1.00 79.06 98 PHE A C 1
ATOM 775 O O . PHE A 1 98 ? 6.464 9.517 -13.614 1.00 79.06 98 PHE A O 1
ATOM 782 N N . SER A 1 99 ? 8.134 10.996 -13.311 1.00 80.62 99 SER A N 1
ATOM 783 C CA . SER A 1 99 ? 8.899 10.641 -14.508 1.00 80.62 99 SER A CA 1
ATOM 784 C C . SER A 1 99 ? 10.314 10.247 -14.110 1.00 80.62 99 SER A C 1
ATOM 786 O O . SER A 1 99 ? 10.915 10.876 -13.240 1.00 80.62 99 SER A O 1
ATOM 788 N N . ILE A 1 100 ? 10.861 9.227 -14.767 1.00 77.88 100 ILE A N 1
ATOM 789 C CA . ILE A 1 100 ? 12.242 8.777 -14.568 1.00 77.88 100 ILE A CA 1
ATOM 790 C C . ILE A 1 100 ? 13.083 9.324 -15.725 1.00 77.88 100 ILE A C 1
ATOM 792 O O . ILE A 1 100 ? 12.719 9.142 -16.886 1.00 77.88 100 ILE A O 1
ATOM 796 N N . SER A 1 101 ? 14.192 10.011 -15.434 1.00 76.75 101 SER A N 1
ATOM 797 C CA . SER A 1 101 ? 15.108 10.462 -16.487 1.00 76.75 101 SER A CA 1
ATOM 798 C C . SER A 1 101 ? 15.974 9.303 -16.987 1.00 76.75 101 SER A C 1
ATOM 800 O O . SER A 1 101 ? 16.412 8.460 -16.208 1.00 76.75 101 SER A O 1
ATOM 802 N N . ASN A 1 102 ? 16.314 9.307 -18.279 1.00 75.25 102 ASN A N 1
ATOM 803 C CA . ASN A 1 102 ? 17.144 8.264 -18.907 1.00 75.25 102 ASN A CA 1
ATOM 804 C C . ASN A 1 102 ? 18.567 8.145 -18.321 1.00 75.25 102 ASN A C 1
ATOM 806 O O . ASN A 1 102 ? 19.292 7.210 -18.643 1.00 75.25 102 ASN A O 1
ATOM 810 N N . SER A 1 103 ? 18.990 9.107 -17.497 1.00 76.31 103 SER A N 1
ATOM 811 C CA . SER A 1 103 ? 20.275 9.100 -16.795 1.00 76.31 103 SER A CA 1
ATOM 812 C C . SER A 1 103 ? 20.243 8.330 -15.470 1.00 76.31 103 SER A C 1
ATOM 814 O O . SER A 1 103 ? 21.300 8.081 -14.897 1.00 76.31 103 SER A O 1
ATOM 816 N N . ILE A 1 104 ? 19.056 7.992 -14.955 1.00 69.88 104 ILE A N 1
ATOM 817 C CA . ILE A 1 104 ? 18.885 7.231 -13.716 1.00 69.88 104 ILE A CA 1
ATOM 81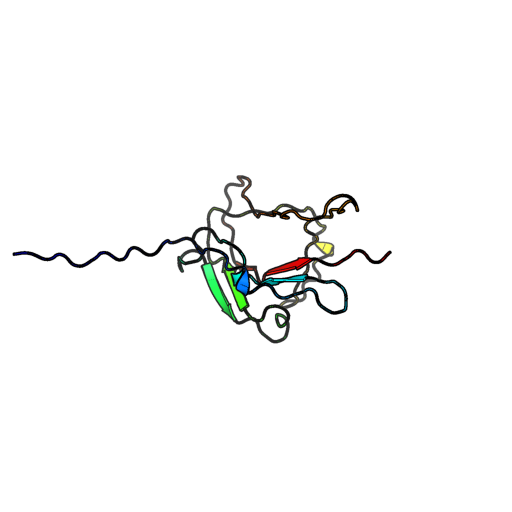8 C C . ILE A 1 104 ? 18.847 5.745 -14.073 1.00 69.88 104 ILE A C 1
ATOM 820 O O . ILE A 1 104 ? 17.922 5.274 -14.726 1.00 69.88 104 ILE A O 1
ATOM 824 N N . THR A 1 105 ? 19.859 5.001 -13.633 1.00 68.38 105 THR A N 1
ATOM 825 C CA . THR A 1 105 ? 19.968 3.547 -13.847 1.00 68.38 105 THR A CA 1
ATOM 826 C C . THR A 1 105 ? 19.451 2.723 -12.666 1.00 68.38 105 THR A C 1
ATOM 828 O O . THR A 1 105 ? 19.396 1.499 -12.752 1.00 68.38 105 THR A O 1
ATOM 831 N N . GLY A 1 106 ? 19.066 3.377 -11.567 1.00 68.50 106 GLY A N 1
ATOM 832 C CA . GLY A 1 106 ? 18.533 2.740 -10.366 1.00 68.50 106 GLY A CA 1
ATOM 833 C C . GLY A 1 106 ? 18.117 3.754 -9.299 1.00 68.50 106 GLY A C 1
ATOM 834 O O . GLY A 1 106 ? 18.519 4.916 -9.341 1.00 68.50 106 GLY A O 1
ATOM 835 N N . GLY A 1 107 ? 17.296 3.309 -8.350 1.00 68.94 107 GLY A N 1
ATOM 836 C CA . GLY A 1 107 ? 16.747 4.123 -7.265 1.00 68.94 107 GLY A CA 1
ATOM 837 C C . GLY A 1 107 ? 15.460 3.511 -6.714 1.00 68.94 107 GLY A C 1
ATOM 838 O O . GLY A 1 107 ? 14.882 2.623 -7.340 1.00 68.94 107 GLY A O 1
ATOM 839 N N . ASN A 1 108 ? 15.015 3.988 -5.552 1.00 70.69 108 ASN A N 1
ATOM 840 C CA . ASN A 1 108 ? 13.769 3.548 -4.927 1.00 70.69 108 ASN A CA 1
ATOM 841 C C . ASN A 1 108 ? 12.692 4.619 -5.103 1.00 70.69 108 ASN A C 1
ATOM 843 O O . ASN A 1 108 ? 12.971 5.811 -4.976 1.00 70.69 108 ASN A O 1
ATOM 847 N N . VAL A 1 109 ? 11.460 4.186 -5.368 1.00 73.06 109 VAL A N 1
A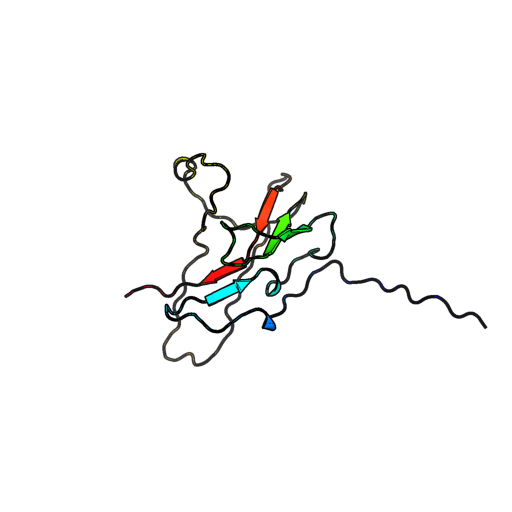TOM 848 C CA . VAL A 1 109 ? 10.276 5.043 -5.272 1.00 73.06 109 VAL A CA 1
ATOM 849 C C . VAL A 1 109 ? 9.628 4.760 -3.928 1.00 73.06 109 VAL A C 1
ATOM 851 O O . VAL A 1 109 ? 9.192 3.639 -3.674 1.00 73.06 109 VAL A O 1
ATOM 854 N N . GLU A 1 110 ? 9.570 5.779 -3.081 1.00 72.88 110 GLU A N 1
ATOM 855 C CA . GLU A 1 110 ? 8.881 5.718 -1.798 1.00 72.88 110 GLU A CA 1
ATOM 856 C C . GLU A 1 110 ? 7.555 6.465 -1.899 1.00 72.88 110 GLU A C 1
ATOM 858 O O . GLU A 1 110 ? 7.459 7.552 -2.469 1.00 72.88 110 GLU A O 1
ATOM 863 N N . PHE A 1 111 ? 6.518 5.864 -1.337 1.00 75.00 111 PHE A N 1
ATOM 864 C CA . PHE A 1 111 ? 5.205 6.462 -1.181 1.00 75.00 111 PHE A CA 1
ATOM 865 C C . PHE A 1 111 ? 4.703 6.096 0.211 1.00 75.00 111 PHE A C 1
ATOM 867 O O . PHE A 1 111 ? 5.090 5.077 0.786 1.00 75.00 111 PHE A O 1
ATOM 874 N N . GLY A 1 112 ? 3.819 6.916 0.756 1.00 70.00 112 GLY A N 1
ATOM 875 C CA . GLY A 1 112 ? 3.269 6.669 2.074 1.00 70.00 112 GLY A CA 1
ATOM 876 C C . GLY A 1 112 ? 1.896 7.283 2.233 1.00 70.00 112 GLY A C 1
ATOM 877 O O . GLY A 1 112 ? 1.487 8.160 1.471 1.00 70.00 112 GLY A O 1
ATOM 878 N N . ILE A 1 113 ? 1.194 6.769 3.234 1.00 71.06 113 ILE A N 1
ATOM 879 C CA . ILE A 1 113 ? -0.125 7.212 3.658 1.00 71.06 113 ILE A CA 1
ATOM 880 C C . ILE A 1 113 ? 0.034 7.668 5.114 1.00 71.06 113 ILE A C 1
ATOM 882 O O . ILE A 1 113 ? 0.207 6.831 5.997 1.00 71.06 113 ILE A O 1
ATOM 886 N N . PHE A 1 114 ? 0.053 8.985 5.347 1.00 57.91 114 PHE A N 1
ATOM 887 C CA . PHE A 1 114 ? 0.263 9.643 6.644 1.00 57.91 114 PHE A CA 1
ATOM 888 C C . PHE A 1 114 ? -0.897 10.573 7.022 1.00 57.91 114 PHE A C 1
ATOM 890 O O . PHE A 1 114 ? -1.417 11.244 6.143 1.00 57.91 114 PHE A O 1
ATOM 897 N N . GLU A 1 115 ? -1.229 10.659 8.319 1.00 63.62 115 GLU A N 1
ATOM 898 C CA . GLU A 1 115 ? -2.283 11.506 8.926 1.00 63.62 115 GLU A CA 1
ATOM 899 C C . GLU A 1 115 ? -2.205 13.023 8.664 1.00 63.62 115 GLU A C 1
ATOM 901 O O . GLU A 1 115 ? -1.124 13.603 8.728 1.00 63.62 115 GLU A O 1
ATOM 906 N N . VAL A 1 116 ? -3.380 13.670 8.584 1.00 49.94 116 VAL A N 1
ATOM 907 C CA . VAL A 1 116 ? -3.614 15.057 9.027 1.00 49.94 116 VAL A CA 1
ATOM 908 C C . VAL A 1 116 ? -4.711 15.069 10.101 1.00 49.94 116 VAL A C 1
ATOM 910 O O . VAL A 1 116 ? -5.755 14.413 9.975 1.00 49.94 116 VAL A O 1
ATOM 913 N N . GLU A 1 117 ? -4.446 15.804 11.183 1.00 54.59 117 GLU A N 1
ATOM 914 C CA . GLU A 1 117 ? -5.297 15.921 12.370 1.00 54.59 117 GLU 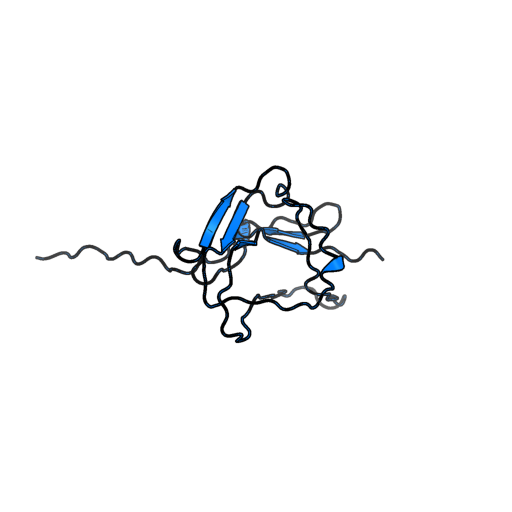A CA 1
ATOM 915 C C . GLU A 1 117 ? -6.680 16.478 12.003 1.00 54.59 117 GLU A C 1
ATOM 917 O O . GLU A 1 117 ? -6.821 17.607 11.529 1.00 54.59 117 GLU A O 1
ATOM 922 N N . THR A 1 118 ? -7.726 15.671 12.205 1.00 55.97 118 THR A N 1
ATOM 923 C CA . THR A 1 118 ? -9.119 16.073 11.924 1.00 55.97 118 THR A CA 1
ATOM 924 C C . THR A 1 118 ? -10.094 15.771 13.065 1.00 55.97 118 THR A C 1
ATOM 926 O O . THR A 1 118 ? -11.296 15.923 12.868 1.00 55.97 118 THR A O 1
ATOM 929 N N . ASP A 1 119 ? -9.614 15.342 14.240 1.00 61.47 119 ASP A N 1
ATOM 930 C CA . ASP A 1 119 ? -10.423 14.978 15.422 1.00 61.47 119 ASP A CA 1
ATOM 931 C C . ASP A 1 119 ? -11.575 13.979 15.145 1.00 61.47 119 ASP A C 1
ATOM 933 O O . ASP A 1 119 ? -12.559 13.913 15.887 1.00 61.47 119 ASP A O 1
ATOM 937 N N . ARG A 1 120 ? -11.495 13.178 14.066 1.00 61.25 120 ARG A N 1
ATOM 938 C CA . ARG A 1 120 ? -12.543 12.216 13.673 1.00 61.25 120 ARG A CA 1
ATOM 939 C C . ARG A 1 120 ? -12.015 10.799 13.480 1.00 61.25 120 ARG A C 1
ATOM 941 O O . ARG A 1 120 ? -11.037 10.578 12.773 1.00 61.25 120 ARG A O 1
ATOM 948 N N . TRP A 1 121 ? -12.766 9.835 14.014 1.00 60.72 121 TRP A N 1
ATOM 949 C CA . TRP A 1 121 ? -12.559 8.401 13.805 1.00 60.72 121 TRP A CA 1
ATOM 950 C C . TRP A 1 121 ? -12.722 8.009 12.327 1.00 60.72 121 TRP A C 1
ATOM 952 O O . TRP A 1 121 ? -13.696 8.407 11.679 1.00 60.72 121 TRP A O 1
ATOM 962 N N . LYS A 1 122 ? -11.798 7.189 11.807 1.00 66.19 122 LYS A N 1
ATOM 963 C CA . LYS A 1 122 ? -11.818 6.637 10.438 1.00 66.19 122 LYS A CA 1
ATOM 964 C C . LYS A 1 122 ? -11.878 5.097 10.499 1.00 66.19 122 LYS A C 1
ATOM 966 O O . LYS A 1 122 ? -11.294 4.486 11.393 1.00 66.19 122 LYS A O 1
ATOM 971 N N . GLY A 1 123 ? -12.587 4.458 9.563 1.00 70.69 123 GLY A N 1
ATOM 972 C CA . GLY A 1 123 ? -12.761 2.997 9.522 1.00 70.69 123 GLY A CA 1
ATOM 973 C C . GLY A 1 123 ? -13.446 2.504 8.243 1.00 70.69 123 GLY A C 1
ATOM 974 O O . GLY A 1 123 ? -13.823 3.310 7.393 1.00 70.69 123 GLY A O 1
ATOM 975 N N . SER A 1 124 ? -13.600 1.182 8.106 1.00 76.06 124 SER A N 1
ATOM 976 C CA . SER A 1 124 ? -14.211 0.491 6.947 1.00 76.06 124 SER A CA 1
ATOM 977 C C . SER A 1 124 ? -13.486 0.668 5.603 1.00 76.06 124 SER A C 1
ATOM 979 O O . SER A 1 124 ? -14.032 0.337 4.551 1.00 76.06 124 SER A O 1
ATOM 981 N N . MET A 1 125 ? -12.247 1.163 5.617 1.00 80.00 125 MET A N 1
ATOM 982 C CA . MET A 1 125 ? -11.403 1.211 4.426 1.00 80.00 125 MET A CA 1
ATOM 983 C C . MET A 1 125 ? -10.739 -0.149 4.211 1.00 80.00 125 MET A C 1
ATOM 985 O O . MET A 1 125 ? -10.156 -0.701 5.142 1.00 80.00 125 MET A O 1
ATOM 989 N N . VAL A 1 126 ? -10.784 -0.663 2.983 1.00 83.00 126 VAL A N 1
ATOM 990 C CA . VAL A 1 126 ? -10.029 -1.854 2.578 1.00 83.00 126 VAL A CA 1
ATOM 991 C C . VAL A 1 126 ? -8.864 -1.419 1.698 1.00 83.00 126 VAL A C 1
ATOM 993 O O . VAL A 1 126 ? -9.068 -0.786 0.664 1.00 83.00 126 VAL A O 1
ATOM 996 N N . LEU A 1 127 ? -7.647 -1.777 2.101 1.00 85.44 127 LEU A N 1
ATOM 997 C CA . LEU A 1 127 ? -6.429 -1.588 1.320 1.00 85.44 127 LEU A CA 1
ATOM 998 C C . LEU A 1 127 ? -6.017 -2.925 0.694 1.00 85.44 127 LEU 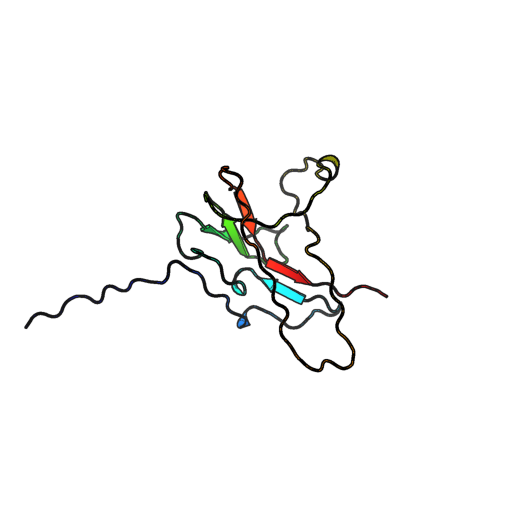A C 1
ATOM 1000 O O . LEU A 1 127 ? -5.700 -3.873 1.409 1.00 85.44 127 LEU A O 1
ATOM 1004 N N . ALA A 1 128 ? -6.017 -2.997 -0.638 1.00 87.94 128 ALA A N 1
ATOM 1005 C CA . ALA A 1 128 ? -5.619 -4.194 -1.389 1.00 87.94 128 ALA A CA 1
ATOM 1006 C C . ALA A 1 128 ? -4.144 -4.163 -1.833 1.00 87.94 128 ALA A C 1
ATOM 1008 O O . ALA A 1 128 ? -3.455 -5.182 -1.848 1.00 87.94 128 ALA A O 1
ATOM 1009 N N . GLY A 1 129 ? -3.643 -2.981 -2.189 1.00 86.19 129 GLY A N 1
ATOM 1010 C CA . GLY A 1 129 ? -2.303 -2.803 -2.734 1.00 86.19 129 GLY A CA 1
ATOM 1011 C C . GLY A 1 129 ? -2.218 -1.557 -3.606 1.00 86.19 129 GLY A C 1
ATOM 1012 O O . GLY A 1 129 ? -3.133 -0.733 -3.627 1.00 86.19 129 GLY A O 1
ATOM 1013 N N . ILE A 1 130 ? -1.111 -1.432 -4.329 1.00 87.19 130 ILE A N 1
ATOM 1014 C CA . ILE A 1 130 ? -0.812 -0.313 -5.221 1.00 87.19 130 ILE A CA 1
ATOM 1015 C C . ILE A 1 130 ? -0.575 -0.835 -6.626 1.00 87.19 130 ILE A C 1
ATOM 1017 O O . ILE A 1 130 ? 0.025 -1.891 -6.836 1.00 87.19 130 ILE A O 1
ATOM 1021 N N . LYS A 1 131 ? -1.059 -0.070 -7.598 1.00 87.12 131 LYS A N 1
ATOM 1022 C CA . LYS A 1 131 ? -0.897 -0.341 -9.018 1.00 87.12 131 LYS A CA 1
ATOM 1023 C C . LYS A 1 131 ? -0.210 0.853 -9.659 1.00 87.12 131 LYS A C 1
ATOM 1025 O O . LYS A 1 131 ? -0.737 1.962 -9.626 1.00 87.12 131 LYS A O 1
ATOM 1030 N N . VAL A 1 132 ? 0.963 0.612 -10.229 1.00 86.75 132 VAL A N 1
ATOM 1031 C CA . VAL A 1 132 ? 1.721 1.604 -10.991 1.00 86.75 132 VAL A CA 1
ATOM 1032 C C . VAL A 1 132 ? 1.539 1.266 -12.458 1.00 86.75 132 VAL A C 1
ATOM 1034 O O . VAL A 1 132 ? 1.848 0.152 -12.875 1.00 86.75 132 VAL A O 1
ATOM 1037 N N . ASN A 1 133 ? 1.018 2.213 -13.229 1.00 86.94 133 ASN A N 1
ATOM 1038 C CA . ASN A 1 133 ? 0.832 2.045 -14.663 1.00 86.94 133 ASN A CA 1
ATOM 1039 C C . ASN A 1 133 ? 1.803 2.965 -15.405 1.00 86.94 133 ASN A C 1
ATOM 1041 O O . ASN A 1 133 ? 1.956 4.122 -15.000 1.00 86.94 133 ASN A O 1
ATOM 1045 N N . PRO A 1 134 ? 2.428 2.499 -16.496 1.00 84.25 134 PRO A N 1
ATOM 1046 C CA . PRO A 1 134 ? 3.130 3.394 -17.392 1.00 84.25 134 PRO A CA 1
ATOM 1047 C C . PRO A 1 134 ? 2.120 4.355 -18.017 1.00 84.25 134 PRO A C 1
ATOM 1049 O O . PRO A 1 134 ? 0.992 3.976 -18.346 1.00 84.25 134 PRO A O 1
ATOM 1052 N N . LYS A 1 135 ? 2.525 5.611 -18.209 1.00 79.69 135 LYS A N 1
ATOM 1053 C CA . LYS A 1 135 ? 1.772 6.494 -19.092 1.00 79.69 135 LYS A CA 1
ATOM 1054 C C . LYS A 1 135 ? 1.921 5.978 -20.516 1.00 79.69 135 LYS A C 1
ATOM 1056 O O . LYS A 1 135 ? 3.040 5.854 -21.011 1.00 79.69 135 LYS A O 1
ATOM 1061 N N . THR A 1 136 ? 0.800 5.680 -21.167 1.00 64.50 136 THR A N 1
ATOM 1062 C CA . THR A 1 136 ? 0.780 5.572 -22.627 1.00 64.50 136 THR A CA 1
ATOM 1063 C C . THR A 1 136 ? 1.322 6.877 -23.222 1.00 64.50 136 THR A C 1
ATOM 1065 O O . THR A 1 136 ? 0.931 7.939 -22.724 1.00 64.50 136 THR A O 1
ATOM 1068 N N . PRO A 1 137 ? 2.216 6.810 -24.225 1.00 56.25 137 PRO A N 1
ATOM 1069 C CA . PRO A 1 137 ? 2.635 7.976 -24.999 1.00 56.25 137 PRO A CA 1
ATOM 1070 C C . PRO A 1 137 ? 1.456 8.740 -25.606 1.00 56.25 137 PRO A C 1
ATOM 1072 O O . PRO A 1 137 ? 0.447 8.082 -25.958 1.00 56.25 137 PRO A O 1
#

InterPro domains:
  IPR025886 Phloem protein 2-like [PF14299] (31-84)
  IPR052147 Phloem protein 2-like/Lectin [PTHR48478] (30-81)

Secondary structure (DSSP, 8-state):
-----------SSBPP-GGG-----TTS-EEEEGGGS-BTTTT-TTTEEEEE--GGGTTTSEEEEE--BS---------GGGS---TT-------------TT---------------S--B---EE-EEEE-PPP-

Sequence (137 aa):
MDSTPQNGHTSPHWEGNCSYIKDSDASGSCRIPVRALSITWGNDPRYWQWVTLGEDGTQFGEGTMLQQVNWIEVTGKMDLSLFEKRPNVWKELPGGEFSISNSITGGNVEFGIFEVETDRWKGSMVLAGIKVNPKTP

pLDDT: mean 71.91, std 15.89, range [31.77, 90.0]

Foldseek 3Di:
DDDDDPPPDDQLKQAADCVPWDQQDPQSKTWFWPSRDIGHSCNPPVFKDKDQDDPQLVVQRIWIWGAKDPWWFDDDDDDCVVPPVPPPHDDDDDPDDDDDDPPDPDDDDDDDIGDDDDRDMDGGDIGTTDMDGDDDD

Radius of gyration: 18.46 Å; chains: 1; bounding box: 44×39×64 Å

Organism: NCBI:txid1293975